Protein AF-A0A7V9ZE90-F1 (afdb_monomer)

Solvent-accessible surface area (backbone atoms only — not comparable to full-atom values): 4234 Å² total; per-residue (Å²): 135,85,77,77,76,76,77,73,72,82,77,71,53,70,67,59,50,48,52,53,42,42,53,53,48,40,62,67,41,47,77,79,50,63,88,51,54,71,68,61,49,50,55,52,38,51,53,51,40,52,48,48,58,64,69,68,52,75,90,72,72,72,80,75,85,129

Foldseek 3Di:
DDDPPPPPDPPDPPVNLLVVQLVVLLVVCCVVCVVPDPVVSSVVSNVVSVVCVVVVPPPPPPPPDD

Radius of gyration: 17.83 Å; Cα contacts (8 Å, |Δi|>4): 14; chains: 1; bounding box: 33×35×56 Å

Secondary structure (DSSP, 8-state):
-------------HHHHHHHHHHHHHHHHHTTSTTS-HHHHHHHHHHHHHHHHHHH--TT------

Structure (mmCIF, N/CA/C/O backbone):
data_AF-A0A7V9ZE90-F1
#
_entry.id   AF-A0A7V9ZE90-F1
#
loop_
_atom_site.group_PDB
_atom_site.id
_atom_site.type_symbol
_atom_site.label_atom_id
_atom_site.label_alt_id
_atom_site.label_comp_id
_atom_site.label_asym_id
_atom_site.label_entity_id
_atom_site.label_seq_id
_atom_site.pdbx_PDB_ins_code
_atom_site.Cartn_x
_atom_site.Cartn_y
_atom_site.Cartn_z
_atom_site.occupancy
_atom_site.B_iso_or_equiv
_atom_sit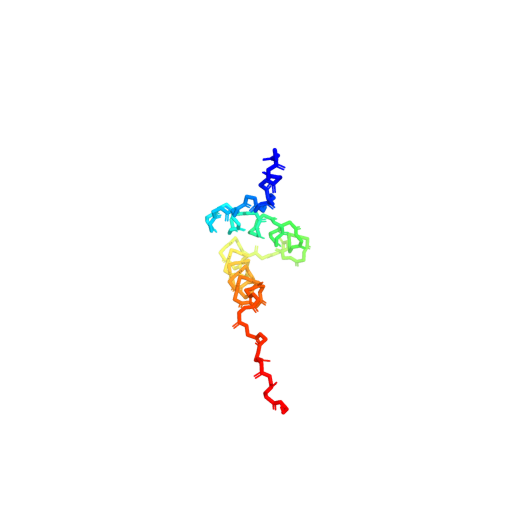e.auth_seq_id
_atom_site.auth_comp_id
_atom_site.auth_asym_id
_atom_site.auth_atom_id
_atom_site.pdbx_PDB_model_num
ATOM 1 N N . MET A 1 1 ? 18.900 5.997 -44.431 1.00 37.31 1 MET A N 1
ATOM 2 C CA . MET A 1 1 ? 18.642 4.864 -43.519 1.00 37.31 1 MET A CA 1
ATOM 3 C C . MET A 1 1 ? 18.281 5.459 -42.174 1.00 37.31 1 MET A C 1
ATOM 5 O O . MET A 1 1 ? 19.168 5.809 -41.411 1.00 37.31 1 MET A O 1
ATOM 9 N N . GLU A 1 2 ? 16.992 5.685 -41.943 1.00 48.47 2 GLU A N 1
ATOM 10 C CA . GLU A 1 2 ? 16.483 6.138 -40.649 1.00 48.47 2 GLU A CA 1
ATOM 11 C C . GLU A 1 2 ? 16.346 4.904 -39.760 1.00 48.47 2 GLU A C 1
ATOM 13 O O . GLU A 1 2 ? 15.471 4.063 -39.956 1.00 48.47 2 GLU A O 1
ATOM 18 N N . THR A 1 3 ? 17.282 4.738 -38.830 1.00 50.47 3 THR A N 1
ATOM 19 C CA . THR A 1 3 ? 17.157 3.747 -37.768 1.00 50.47 3 THR A CA 1
ATOM 20 C C . THR A 1 3 ? 16.074 4.244 -36.825 1.00 50.47 3 THR A C 1
ATOM 22 O O . THR A 1 3 ? 16.308 5.168 -36.048 1.00 50.47 3 THR A O 1
ATOM 25 N N . ALA A 1 4 ? 14.881 3.660 -36.925 1.00 51.25 4 ALA A N 1
ATOM 26 C CA . ALA A 1 4 ? 13.848 3.788 -35.914 1.00 51.25 4 ALA A CA 1
ATOM 27 C C . ALA A 1 4 ? 14.468 3.409 -34.563 1.00 51.25 4 ALA A C 1
ATOM 29 O O . ALA A 1 4 ? 14.737 2.234 -34.303 1.00 51.25 4 ALA A O 1
ATOM 30 N N . SER A 1 5 ? 14.763 4.416 -33.739 1.00 51.00 5 SER A N 1
ATOM 31 C CA . SER A 1 5 ? 15.133 4.227 -32.344 1.00 51.00 5 SER A CA 1
ATOM 32 C C . SER A 1 5 ? 13.992 3.461 -31.698 1.00 51.00 5 SER A C 1
ATOM 34 O O . SER A 1 5 ? 12.918 4.014 -31.465 1.00 51.00 5 SER A O 1
ATOM 36 N N . PHE A 1 6 ? 14.214 2.163 -31.495 1.00 55.03 6 PHE A N 1
ATOM 37 C CA . PHE A 1 6 ? 13.351 1.289 -30.721 1.00 55.03 6 PHE A CA 1
ATOM 38 C C . PHE A 1 6 ? 13.009 2.025 -29.430 1.00 55.03 6 PHE A C 1
ATOM 40 O O . PHE A 1 6 ? 13.897 2.309 -28.625 1.00 55.03 6 PHE A O 1
ATOM 47 N N . GLY A 1 7 ? 11.737 2.405 -29.299 1.00 49.31 7 GLY A N 1
ATOM 48 C CA . GLY A 1 7 ? 11.213 3.120 -28.151 1.00 49.31 7 GLY A CA 1
ATOM 49 C C . GLY A 1 7 ? 11.432 2.278 -26.909 1.00 49.31 7 GLY A C 1
ATOM 50 O O . GLY A 1 7 ? 10.641 1.387 -26.611 1.00 49.31 7 GLY A O 1
ATOM 51 N N . VAL A 1 8 ? 12.529 2.548 -26.203 1.00 57.34 8 VAL A N 1
ATOM 52 C CA . VAL A 1 8 ? 12.690 2.125 -24.820 1.00 57.34 8 VAL A CA 1
ATOM 53 C C . VAL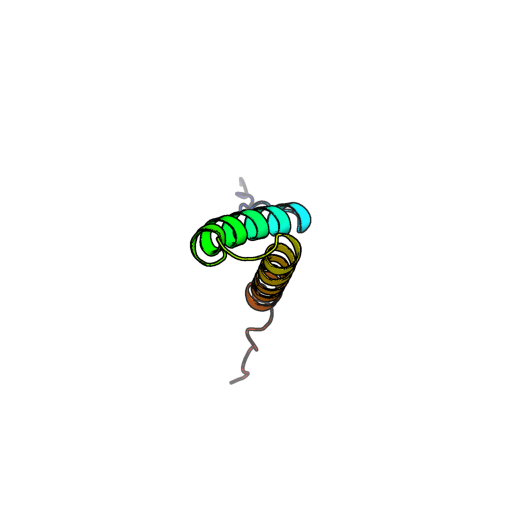 A 1 8 ? 11.517 2.776 -24.094 1.00 57.34 8 VAL A C 1
ATOM 55 O O . VAL A 1 8 ? 11.438 4.010 -24.095 1.00 57.34 8 VAL A O 1
ATOM 58 N N . PRO A 1 9 ? 10.554 1.999 -23.564 1.00 58.03 9 PRO A N 1
ATOM 59 C CA . PRO A 1 9 ? 9.469 2.590 -22.803 1.00 58.03 9 PRO A CA 1
ATOM 60 C C . PRO A 1 9 ? 10.104 3.419 -21.684 1.00 58.03 9 PRO A C 1
ATOM 62 O O . PRO A 1 9 ? 11.098 2.965 -21.106 1.00 58.03 9 PRO A O 1
ATOM 65 N N . PRO A 1 10 ? 9.600 4.636 -21.409 1.00 56.44 10 PRO A N 1
ATOM 66 C CA . PRO A 1 10 ? 10.168 5.470 -20.365 1.00 56.44 10 PRO A CA 1
ATOM 67 C C . PRO A 1 10 ? 10.216 4.641 -19.086 1.00 56.44 10 PRO A C 1
ATOM 69 O O . PRO A 1 10 ? 9.190 4.151 -18.608 1.00 56.44 10 PRO A O 1
ATOM 72 N N . VAL A 1 11 ? 11.430 4.409 -18.584 1.00 66.25 11 VAL A N 1
ATOM 73 C CA . VAL A 1 11 ? 11.622 3.756 -17.295 1.00 66.25 11 VAL A CA 1
ATOM 74 C C . VAL A 1 11 ? 11.061 4.731 -16.278 1.00 66.25 11 VAL A C 1
ATOM 76 O O . VAL A 1 11 ? 11.671 5.761 -16.001 1.00 66.25 11 VAL A O 1
ATOM 79 N N . MET A 1 12 ? 9.857 4.439 -15.789 1.00 66.12 12 MET A N 1
ATOM 80 C CA . MET A 1 12 ? 9.268 5.175 -14.682 1.00 66.12 12 MET A CA 1
ATOM 81 C C . MET A 1 12 ? 10.274 5.144 -13.526 1.00 66.12 12 MET A C 1
ATOM 83 O O . MET A 1 12 ? 10.732 4.052 -13.163 1.00 66.12 12 MET A O 1
ATOM 87 N N . PRO A 1 13 ? 10.667 6.301 -12.974 1.00 75.69 13 PRO A N 1
ATOM 88 C CA . PRO A 1 13 ? 11.601 6.320 -11.869 1.00 75.69 13 PRO A CA 1
ATOM 89 C C . PRO A 1 13 ? 11.005 5.548 -10.681 1.00 75.69 13 PRO A C 1
ATOM 91 O O . PRO A 1 13 ? 9.785 5.533 -10.483 1.00 75.69 13 PRO A O 1
ATOM 94 N N . PRO A 1 14 ? 11.855 4.878 -9.886 1.00 74.12 14 PRO A N 1
ATOM 95 C CA . PRO A 1 14 ? 11.418 3.944 -8.848 1.00 74.12 14 PRO A CA 1
ATOM 96 C C . PRO A 1 14 ? 10.503 4.594 -7.802 1.00 74.12 14 PRO A C 1
ATOM 98 O O . PRO A 1 14 ? 9.630 3.931 -7.248 1.00 74.12 14 PRO A O 1
ATOM 101 N N . GLU A 1 15 ? 10.670 5.893 -7.570 1.00 80.81 15 GLU A N 1
ATOM 102 C CA . GLU A 1 15 ? 9.861 6.673 -6.636 1.00 80.81 15 GLU A CA 1
ATOM 103 C C . GLU A 1 15 ? 8.432 6.907 -7.157 1.00 80.81 15 GLU A C 1
ATOM 105 O O . GLU A 1 15 ? 7.467 6.717 -6.417 1.00 80.81 15 GLU A O 1
ATOM 110 N N . GLU A 1 16 ? 8.272 7.214 -8.449 1.00 83.31 16 GLU A N 1
ATOM 111 C CA . GLU A 1 16 ? 6.951 7.340 -9.083 1.00 83.31 16 GLU A CA 1
ATOM 112 C C . GLU A 1 16 ? 6.228 5.988 -9.141 1.00 83.31 16 GLU A C 1
ATOM 114 O O . GLU A 1 16 ? 5.030 5.909 -8.865 1.00 83.31 16 GLU A O 1
ATOM 119 N N . LEU A 1 17 ? 6.963 4.901 -9.410 1.00 83.81 17 LEU A N 1
ATOM 120 C CA . LEU A 1 17 ? 6.414 3.544 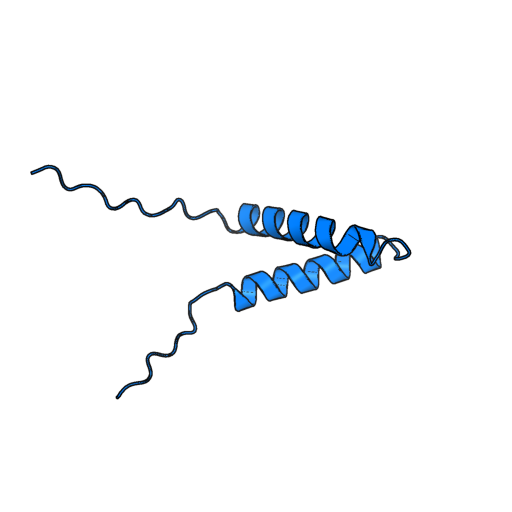-9.382 1.00 83.81 17 LEU A CA 1
ATOM 121 C C . LEU A 1 17 ? 5.921 3.163 -7.98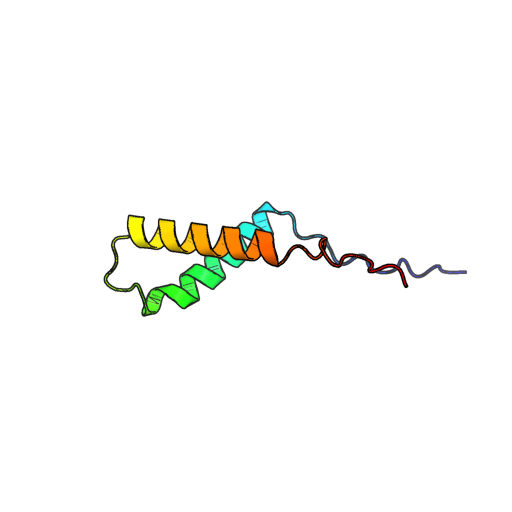0 1.00 83.81 17 LEU A C 1
ATOM 123 O O . LEU A 1 17 ? 4.840 2.588 -7.843 1.00 83.81 17 LEU A O 1
ATOM 127 N N . TYR A 1 18 ? 6.696 3.495 -6.945 1.00 86.50 18 TYR A N 1
ATOM 128 C CA . TYR A 1 18 ? 6.314 3.270 -5.553 1.00 86.50 18 TYR A CA 1
ATOM 129 C C . TYR A 1 18 ? 5.035 4.032 -5.195 1.00 86.50 18 TYR A C 1
ATOM 131 O O . TYR A 1 18 ? 4.105 3.440 -4.648 1.00 86.50 18 TYR A O 1
ATOM 139 N N . GLN A 1 19 ? 4.947 5.320 -5.543 1.00 88.56 19 GLN A N 1
ATOM 140 C CA . GLN A 1 19 ? 3.756 6.121 -5.255 1.00 88.56 19 GLN A CA 1
ATOM 141 C C . GLN A 1 19 ? 2.517 5.619 -6.003 1.00 88.56 19 GLN A C 1
ATOM 143 O O . GLN A 1 19 ? 1.446 5.516 -5.402 1.00 88.56 19 GLN A O 1
ATOM 148 N N . ALA A 1 20 ? 2.661 5.252 -7.279 1.00 88.81 20 ALA A N 1
ATOM 149 C CA . ALA A 1 20 ? 1.569 4.696 -8.072 1.00 88.81 20 ALA A 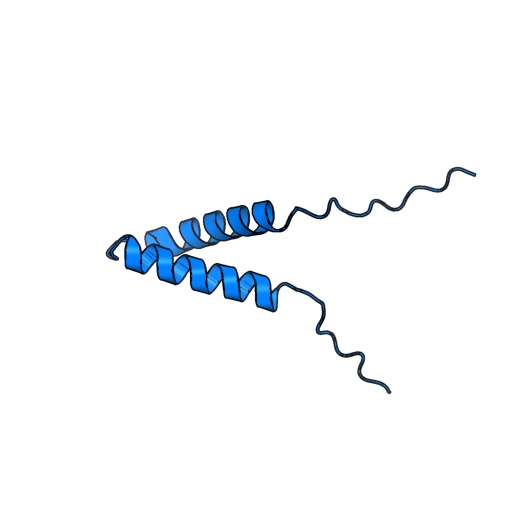CA 1
ATOM 150 C C . ALA A 1 20 ? 1.046 3.378 -7.476 1.00 88.81 20 ALA A C 1
ATOM 152 O O . ALA A 1 20 ? -0.163 3.203 -7.321 1.00 88.81 20 ALA A O 1
ATOM 153 N N . LEU A 1 21 ? 1.953 2.479 -7.080 1.00 89.75 21 LEU A N 1
ATOM 154 C CA . LEU A 1 21 ? 1.602 1.222 -6.416 1.00 89.75 21 LEU A CA 1
ATOM 155 C C . LEU A 1 21 ? 0.942 1.459 -5.059 1.00 89.75 21 LEU A C 1
ATOM 157 O O . LEU A 1 21 ? -0.066 0.832 -4.746 1.00 89.75 21 LEU A O 1
ATOM 161 N N . ARG A 1 22 ? 1.473 2.388 -4.263 1.00 93.00 22 ARG A N 1
ATOM 162 C CA . ARG A 1 22 ? 0.902 2.741 -2.961 1.00 93.00 22 ARG A CA 1
ATOM 163 C C . ARG A 1 22 ? -0.519 3.270 -3.101 1.00 93.00 22 ARG A C 1
ATOM 165 O O . ARG A 1 22 ? -1.382 2.863 -2.330 1.00 93.00 22 ARG A O 1
ATOM 172 N N . ALA A 1 23 ? -0.776 4.124 -4.089 1.00 92.81 23 ALA A N 1
ATOM 173 C CA . ALA A 1 23 ? -2.110 4.646 -4.362 1.00 92.81 23 ALA A CA 1
ATOM 174 C C . ALA A 1 23 ? -3.091 3.549 -4.819 1.00 92.81 23 ALA A C 1
ATOM 176 O O . ALA A 1 23 ? -4.218 3.506 -4.319 1.00 92.81 23 ALA A O 1
ATOM 177 N N . ASP A 1 24 ? -2.670 2.642 -5.710 1.00 92.38 24 ASP A N 1
ATOM 178 C CA . ASP A 1 24 ? -3.496 1.510 -6.162 1.00 92.38 24 ASP A CA 1
ATOM 179 C C . ASP A 1 24 ? -3.851 0.572 -5.002 1.00 92.38 24 ASP A C 1
ATOM 181 O O . ASP A 1 24 ? -5.026 0.308 -4.730 1.00 92.38 24 ASP A O 1
ATOM 185 N N . VAL A 1 25 ? -2.834 0.131 -4.259 1.00 92.56 25 VAL A N 1
ATOM 186 C CA . VAL A 1 25 ? -2.984 -0.776 -3.118 1.00 92.56 25 VAL A CA 1
ATOM 187 C C . VAL A 1 25 ? -3.853 -0.140 -2.036 1.00 92.56 25 VAL A C 1
ATOM 189 O O . VAL A 1 25 ? -4.786 -0.783 -1.551 1.00 92.56 25 VAL A O 1
ATOM 192 N N . ALA A 1 26 ? -3.612 1.129 -1.695 1.00 92.88 26 ALA A N 1
ATOM 193 C CA . ALA A 1 26 ? -4.431 1.845 -0.724 1.00 92.88 26 ALA A CA 1
ATOM 194 C C . ALA A 1 26 ? -5.890 1.944 -1.187 1.00 92.88 26 ALA A C 1
ATOM 196 O O . ALA A 1 26 ? -6.790 1.672 -0.400 1.00 92.88 26 ALA A O 1
ATOM 197 N N . SER A 1 27 ? -6.146 2.266 -2.459 1.00 93.44 27 SER A N 1
ATOM 198 C CA . SER A 1 27 ? -7.508 2.339 -3.007 1.00 93.44 27 SER A CA 1
ATOM 199 C C . SER A 1 27 ? -8.249 1.001 -2.887 1.00 93.44 27 SER A C 1
ATOM 201 O O . SER A 1 27 ? -9.395 0.957 -2.436 1.00 93.44 27 SER A O 1
ATOM 203 N N . ARG A 1 28 ? -7.571 -0.107 -3.209 1.00 93.06 28 ARG A N 1
ATOM 204 C CA . ARG A 1 28 ? -8.141 -1.463 -3.162 1.00 93.06 28 ARG A CA 1
ATOM 205 C C . ARG A 1 28 ? -8.382 -1.953 -1.737 1.00 93.06 28 ARG A C 1
ATOM 207 O O . ARG A 1 28 ? -9.382 -2.622 -1.487 1.00 93.06 28 ARG A O 1
ATOM 214 N N . LEU A 1 29 ? -7.492 -1.614 -0.805 1.00 92.12 29 LEU A N 1
ATOM 215 C CA . LEU A 1 29 ? -7.602 -2.020 0.598 1.00 92.12 29 LEU A CA 1
ATOM 216 C C . LEU A 1 29 ? -8.505 -1.096 1.422 1.00 92.12 29 LEU A C 1
ATOM 218 O O . LEU A 1 29 ? -9.013 -1.531 2.451 1.00 92.12 29 LEU A O 1
ATOM 222 N N . LYS A 1 30 ? -8.774 0.136 0.969 1.00 90.19 30 LYS A N 1
ATOM 223 C CA . LYS A 1 30 ? -9.557 1.138 1.713 1.00 90.19 30 LYS A CA 1
ATOM 224 C C . LYS A 1 30 ? -10.920 0.624 2.177 1.00 90.19 30 LYS A C 1
ATOM 226 O O . LYS A 1 30 ? -11.337 0.931 3.285 1.00 90.19 30 LYS A O 1
ATOM 231 N N . SER A 1 31 ? -11.610 -0.152 1.340 1.00 89.81 31 SER A N 1
ATOM 232 C CA . SER A 1 31 ? -12.925 -0.702 1.694 1.00 89.81 31 SER A CA 1
ATOM 233 C C . SER A 1 31 ? -12.847 -1.892 2.650 1.00 89.81 31 SER A C 1
ATOM 235 O O . SER A 1 31 ? -13.805 -2.139 3.372 1.00 89.81 31 SER A O 1
ATOM 237 N N . VAL A 1 32 ? -11.753 -2.655 2.621 1.00 91.81 32 VAL A N 1
ATOM 238 C CA . VAL A 1 32 ? -11.583 -3.874 3.429 1.00 91.81 32 VAL A CA 1
ATOM 239 C C . VAL A 1 32 ? -11.030 -3.532 4.812 1.00 91.81 32 VAL A C 1
ATOM 241 O O . VAL A 1 32 ? -11.399 -4.151 5.803 1.00 91.81 32 VAL A O 1
ATOM 244 N N . CYS A 1 33 ? -10.177 -2.514 4.880 1.00 91.31 33 CYS A N 1
ATOM 245 C CA . CYS A 1 33 ? -9.539 -2.023 6.095 1.00 91.31 33 CYS A CA 1
ATOM 246 C C . CYS A 1 33 ? -10.238 -0.769 6.651 1.00 91.31 33 CYS A C 1
ATOM 248 O O . CYS A 1 33 ? -9.589 0.053 7.290 1.00 91.31 33 CYS A O 1
ATOM 250 N N . ALA A 1 34 ? -11.536 -0.583 6.386 1.00 90.75 34 ALA A N 1
ATOM 251 C CA . ALA A 1 34 ? -12.261 0.636 6.761 1.00 90.75 34 ALA A CA 1
ATOM 252 C C . ALA A 1 34 ? -12.277 0.889 8.282 1.00 90.75 34 ALA A C 1
ATOM 254 O O . ALA A 1 34 ? -12.250 2.040 8.710 1.00 90.75 34 ALA A O 1
ATOM 255 N N . ASP A 1 35 ? -12.281 -0.182 9.077 1.00 94.56 35 ASP A N 1
ATOM 256 C CA . ASP A 1 35 ? -12.285 -0.137 10.544 1.00 94.56 35 ASP A CA 1
ATOM 257 C C . ASP A 1 35 ? -10.878 -0.146 11.169 1.00 94.56 35 ASP A C 1
ATOM 259 O O . A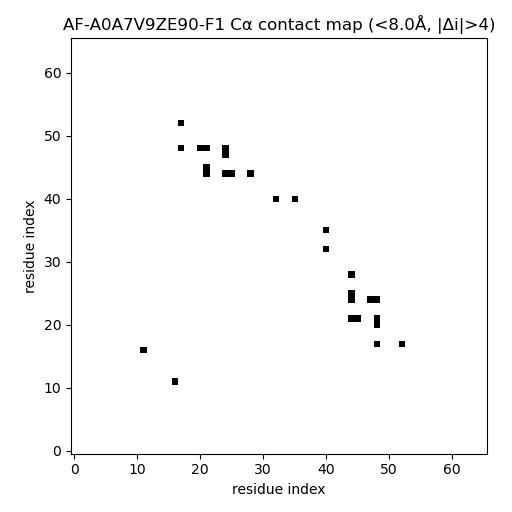SP A 1 35 ? -10.743 -0.208 12.390 1.00 94.56 35 ASP A O 1
ATOM 263 N N . TRP A 1 36 ? -9.817 -0.141 10.358 1.00 93.00 36 TRP A N 1
ATOM 264 C CA . TRP A 1 36 ? -8.445 -0.212 10.863 1.00 93.00 36 TRP A CA 1
ATOM 265 C C . TRP A 1 36 ? -7.925 1.169 11.250 1.00 93.00 36 TRP A C 1
ATOM 267 O O . TRP A 1 36 ? -8.289 2.189 10.659 1.00 93.00 36 TRP A O 1
ATOM 277 N N . SER A 1 37 ? -7.001 1.196 12.210 1.00 95.19 37 SER A N 1
ATOM 278 C CA . SER A 1 37 ? -6.255 2.411 12.526 1.00 95.19 37 SER A CA 1
ATOM 279 C C . SER A 1 37 ? -5.422 2.847 11.320 1.00 95.19 37 SER A C 1
ATOM 281 O O . SER A 1 37 ? -4.931 2.013 10.554 1.00 95.19 37 SER A O 1
ATOM 283 N N . VAL A 1 38 ? -5.192 4.155 11.175 1.00 91.62 38 VAL A N 1
ATOM 284 C CA . VAL A 1 38 ? -4.378 4.699 10.072 1.00 91.62 38 VAL A CA 1
ATOM 285 C C . VAL A 1 38 ? -2.979 4.074 10.048 1.00 91.62 38 VAL A C 1
ATOM 287 O O . VAL A 1 38 ? -2.488 3.740 8.978 1.00 91.62 38 VAL A O 1
ATOM 290 N N . GLU A 1 39 ? -2.367 3.847 11.213 1.00 93.94 39 GLU A N 1
ATOM 291 C CA . GLU A 1 39 ? -1.047 3.208 11.324 1.00 93.94 39 GLU A CA 1
ATOM 292 C C . GLU A 1 39 ? -1.047 1.751 10.836 1.00 93.94 39 GLU A C 1
ATOM 294 O O . GLU A 1 39 ? -0.149 1.335 10.105 1.00 93.94 39 GLU A O 1
ATOM 299 N N . GLU A 1 40 ? -2.073 0.974 11.194 1.00 93.69 40 GLU A N 1
ATOM 300 C CA . GLU A 1 40 ? -2.215 -0.423 10.766 1.00 93.69 40 GLU A CA 1
ATOM 301 C C . GLU A 1 40 ? -2.473 -0.518 9.259 1.00 93.69 40 GLU A C 1
ATOM 303 O O . GLU A 1 40 ? -1.924 -1.389 8.576 1.00 93.69 40 GLU A O 1
ATOM 308 N N . PHE A 1 41 ? -3.273 0.411 8.733 1.00 93.94 41 PHE A N 1
ATOM 309 C CA . PHE A 1 41 ? -3.541 0.539 7.309 1.00 93.94 41 PHE A CA 1
ATOM 310 C C . PHE A 1 41 ? -2.279 0.910 6.516 1.00 93.94 41 PHE A C 1
ATOM 312 O O . PHE A 1 41 ? -1.982 0.283 5.498 1.00 93.94 41 PHE A O 1
ATOM 319 N N . ASP A 1 42 ? -1.498 1.883 6.986 1.00 92.38 42 ASP A N 1
ATOM 320 C CA . ASP A 1 42 ? -0.266 2.287 6.303 1.00 92.38 42 ASP A CA 1
ATOM 321 C C . ASP A 1 42 ? 0.762 1.145 6.290 1.00 92.38 42 ASP A C 1
ATOM 323 O O . ASP A 1 42 ? 1.329 0.819 5.244 1.00 92.38 42 ASP A O 1
ATOM 327 N N . ALA A 1 43 ? 0.907 0.443 7.420 1.00 94.25 43 ALA A N 1
ATOM 328 C CA . ALA A 1 43 ? 1.816 -0.691 7.549 1.00 94.25 43 ALA A CA 1
ATOM 329 C C . ALA A 1 43 ? 1.465 -1.858 6.608 1.00 94.25 43 ALA A C 1
ATOM 331 O O . ALA A 1 43 ? 2.366 -2.510 6.067 1.00 94.25 43 ALA A O 1
ATOM 332 N N . ILE A 1 44 ? 0.174 -2.159 6.398 1.00 94.50 44 ILE A N 1
ATOM 333 C CA . ILE A 1 44 ? -0.217 -3.224 5.462 1.00 94.50 44 ILE A CA 1
ATOM 334 C C . ILE A 1 44 ? -0.035 -2.790 4.005 1.00 94.50 44 ILE A C 1
ATOM 336 O O . ILE A 1 44 ? 0.456 -3.583 3.198 1.00 94.50 44 ILE A O 1
ATOM 340 N N . VAL A 1 45 ? -0.350 -1.534 3.676 1.00 93.38 45 VAL A N 1
ATOM 341 C CA . VAL A 1 45 ? -0.129 -0.971 2.337 1.00 93.38 45 VAL A CA 1
ATOM 342 C C . VAL A 1 45 ? 1.361 -1.023 1.982 1.00 93.38 45 VAL A C 1
ATOM 344 O O . VAL A 1 45 ? 1.708 -1.530 0.915 1.00 93.38 45 VAL A O 1
ATOM 347 N N . GLU A 1 46 ? 2.253 -0.598 2.880 1.00 93.00 46 GLU A N 1
ATOM 348 C CA . GLU A 1 46 ? 3.706 -0.630 2.658 1.00 93.00 46 GLU A CA 1
ATOM 349 C C . GLU A 1 46 ? 4.231 -2.057 2.423 1.00 93.00 46 GLU A C 1
ATOM 351 O O . GLU A 1 46 ? 5.010 -2.299 1.491 1.00 93.00 46 GLU A O 1
ATOM 356 N N . LYS A 1 47 ? 3.763 -3.036 3.209 1.00 93.12 47 LYS A N 1
ATOM 357 C CA . LYS A 1 47 ? 4.134 -4.451 3.032 1.00 93.12 47 LYS A CA 1
ATOM 358 C C . LYS A 1 47 ? 3.720 -4.991 1.667 1.00 93.12 47 LYS A C 1
ATOM 360 O O . LYS A 1 47 ? 4.502 -5.700 1.030 1.00 93.12 47 LYS A O 1
ATOM 365 N N . VAL A 1 48 ? 2.510 -4.664 1.216 1.00 91.56 48 VAL A N 1
ATOM 366 C CA . VAL A 1 48 ? 1.989 -5.118 -0.080 1.00 91.56 48 VAL A CA 1
ATOM 367 C C . VAL A 1 48 ? 2.738 -4.452 -1.233 1.00 91.56 48 VAL A C 1
ATOM 369 O O . VAL A 1 48 ? 3.162 -5.157 -2.146 1.00 91.56 48 VAL A O 1
ATOM 372 N N . VAL A 1 49 ? 2.985 -3.140 -1.171 1.00 91.00 49 VAL A N 1
ATOM 373 C CA . VAL A 1 49 ? 3.769 -2.411 -2.188 1.00 91.00 49 VAL A CA 1
ATOM 374 C C . VAL A 1 49 ? 5.191 -2.963 -2.284 1.00 91.00 49 VAL A C 1
ATOM 376 O 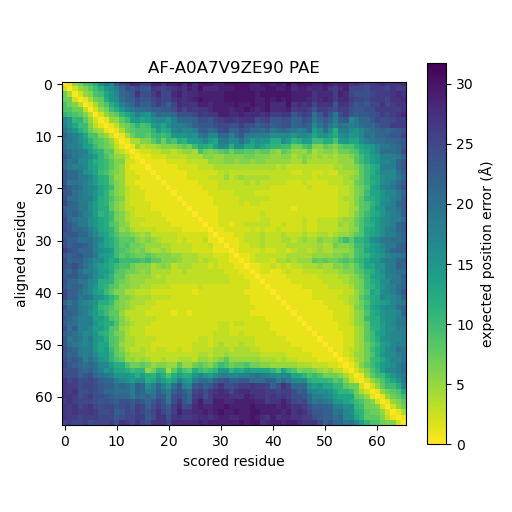O . VAL A 1 49 ? 5.688 -3.212 -3.382 1.00 91.00 49 VAL A O 1
ATOM 379 N N . THR A 1 50 ? 5.835 -3.225 -1.146 1.00 88.38 50 THR A N 1
ATOM 380 C CA . THR A 1 50 ? 7.180 -3.818 -1.101 1.00 88.38 50 THR A CA 1
ATOM 381 C C . THR A 1 50 ? 7.198 -5.224 -1.704 1.00 88.38 50 THR A C 1
ATOM 383 O O . THR A 1 50 ? 8.122 -5.571 -2.444 1.00 88.38 50 THR A O 1
ATOM 386 N N . ALA A 1 51 ? 6.177 -6.041 -1.424 1.00 88.25 51 ALA A N 1
ATOM 387 C CA . ALA A 1 51 ? 6.037 -7.361 -2.031 1.00 88.25 51 ALA A CA 1
ATOM 388 C C . ALA A 1 51 ? 5.828 -7.262 -3.551 1.00 88.25 51 ALA A C 1
ATOM 390 O O . ALA A 1 51 ? 6.529 -7.940 -4.300 1.00 88.25 51 ALA A O 1
ATOM 391 N N . GLU A 1 52 ? 4.934 -6.386 -4.011 1.00 86.56 52 GLU A N 1
ATOM 392 C CA . GLU A 1 52 ? 4.715 -6.103 -5.434 1.00 86.56 52 GLU A CA 1
ATOM 393 C C . GLU A 1 52 ? 6.021 -5.700 -6.119 1.00 86.56 52 GLU A C 1
ATOM 395 O O . GLU A 1 52 ? 6.427 -6.349 -7.073 1.00 86.56 52 GLU A O 1
ATOM 400 N N . LEU A 1 53 ? 6.760 -4.722 -5.592 1.00 84.56 53 LEU A N 1
ATOM 401 C CA . LEU A 1 53 ? 8.044 -4.302 -6.166 1.00 84.56 53 LEU A CA 1
ATOM 402 C C . LEU A 1 53 ? 9.072 -5.440 -6.229 1.00 84.56 53 LEU A C 1
ATOM 404 O O . LEU A 1 53 ? 9.784 -5.595 -7.230 1.00 84.56 53 LEU A O 1
ATOM 408 N N . LYS A 1 54 ? 9.125 -6.271 -5.183 1.00 81.50 54 LYS A N 1
ATOM 409 C CA . LYS A 1 54 ? 10.031 -7.421 -5.104 1.00 81.50 54 LYS A CA 1
ATOM 410 C C . LYS A 1 54 ? 9.703 -8.499 -6.140 1.00 81.50 54 LYS A C 1
ATOM 412 O O . LYS A 1 54 ? 10.626 -9.065 -6.721 1.00 81.50 54 LYS A O 1
ATOM 417 N N . TYR A 1 55 ? 8.422 -8.795 -6.367 1.00 77.12 55 TYR A N 1
ATOM 418 C CA . TYR A 1 55 ? 7.987 -9.877 -7.262 1.00 77.12 55 TYR A CA 1
ATOM 419 C C . TYR A 1 55 ? 7.685 -9.420 -8.696 1.00 77.12 55 TYR A C 1
ATOM 421 O O . TYR A 1 55 ? 7.720 -10.238 -9.613 1.00 77.12 55 TYR A O 1
ATOM 429 N N . ARG A 1 56 ? 7.442 -8.124 -8.915 1.00 68.12 56 ARG A N 1
ATOM 430 C CA . ARG A 1 56 ? 7.219 -7.514 -10.235 1.00 68.12 56 ARG A CA 1
ATOM 431 C C . ARG A 1 56 ? 8.524 -7.251 -10.992 1.00 68.12 56 ARG A C 1
ATOM 433 O O . ARG A 1 56 ? 8.495 -7.070 -12.207 1.00 68.12 56 ARG A O 1
ATOM 440 N N . SER A 1 57 ? 9.671 -7.284 -10.309 1.00 57.84 57 SER A N 1
ATOM 441 C CA . SER A 1 57 ? 10.992 -7.269 -10.947 1.00 57.84 57 SER A CA 1
ATOM 442 C C . SER A 1 57 ? 11.217 -8.561 -11.761 1.00 57.84 57 SER A C 1
ATOM 444 O O . SER A 1 57 ? 11.313 -9.636 -11.167 1.00 57.84 57 SER A O 1
ATOM 446 N N . PRO A 1 58 ? 11.353 -8.512 -13.104 1.00 50.81 58 PRO A N 1
ATOM 447 C CA . PRO A 1 58 ? 11.435 -9.714 -13.943 1.00 50.81 58 PRO A CA 1
ATOM 448 C C . PRO A 1 58 ? 12.776 -10.468 -13.871 1.00 50.81 58 PRO A C 1
ATOM 450 O O . PRO A 1 58 ? 12.969 -11.447 -14.591 1.00 50.81 58 PRO A O 1
ATOM 453 N N . THR A 1 59 ? 13.729 -10.061 -13.029 1.00 50.38 59 THR A N 1
ATOM 454 C CA . THR A 1 59 ? 15.127 -10.536 -13.079 1.00 50.38 59 THR A CA 1
ATOM 455 C C . THR A 1 59 ? 15.361 -11.926 -12.469 1.00 50.38 59 THR A C 1
ATOM 457 O O . THR A 1 59 ? 16.483 -12.276 -12.113 1.00 50.38 59 THR A O 1
ATOM 460 N N . ARG A 1 60 ? 14.327 -12.765 -12.350 1.00 47.06 60 ARG A N 1
ATOM 461 C CA . ARG A 1 60 ? 14.490 -14.166 -11.929 1.00 47.06 60 ARG A CA 1
ATOM 462 C C . ARG A 1 60 ? 13.770 -15.164 -12.828 1.00 47.06 60 ARG A C 1
ATOM 464 O O . ARG A 1 60 ? 13.357 -16.222 -12.369 1.00 47.06 60 ARG A O 1
ATOM 471 N N . ARG A 1 61 ? 13.691 -14.894 -14.135 1.00 49.16 61 ARG A N 1
ATOM 472 C CA . ARG A 1 61 ? 13.719 -16.009 -15.091 1.00 49.16 61 ARG A CA 1
ATOM 473 C C . ARG A 1 61 ? 15.149 -16.527 -15.129 1.00 49.16 61 ARG A C 1
ATOM 475 O O . ARG A 1 61 ? 15.993 -16.006 -15.848 1.00 49.16 61 ARG A O 1
ATOM 482 N N . HIS A 1 62 ? 15.412 -17.513 -14.276 1.00 47.44 62 HIS A N 1
ATOM 483 C CA . HIS A 1 62 ? 16.479 -18.479 -14.494 1.00 47.44 62 HIS A CA 1
ATOM 484 C C . HIS A 1 62 ? 16.410 -18.890 -15.972 1.00 47.44 62 HIS A C 1
ATOM 486 O O . HIS A 1 62 ? 15.409 -19.466 -16.400 1.00 47.44 62 HIS A O 1
ATOM 492 N N . LEU A 1 63 ? 17.439 -18.552 -16.753 1.00 47.88 63 LEU A N 1
ATOM 493 C CA . LEU A 1 63 ? 17.811 -19.394 -17.878 1.00 47.88 63 LEU A CA 1
ATOM 494 C C . LEU A 1 63 ? 18.043 -20.780 -17.269 1.00 47.88 63 LEU A C 1
ATOM 496 O O . LEU A 1 63 ? 19.031 -20.982 -16.567 1.00 47.88 63 LEU A O 1
ATOM 500 N N . ALA A 1 64 ? 17.092 -21.690 -17.450 1.00 43.97 64 ALA A N 1
ATOM 501 C CA . ALA A 1 64 ? 17.394 -23.105 -17.351 1.00 43.97 64 ALA A CA 1
ATOM 502 C C . ALA A 1 64 ? 18.300 -23.424 -18.554 1.00 43.97 64 ALA A C 1
ATOM 504 O O . ALA A 1 64 ? 17.887 -23.131 -19.679 1.00 43.97 64 ALA A O 1
ATOM 505 N N . PRO A 1 65 ? 19.535 -23.911 -18.355 1.00 60.78 65 PRO A N 1
ATOM 506 C CA . PRO A 1 65 ? 20.293 -24.496 -19.449 1.00 60.78 65 PRO A CA 1
ATOM 507 C C . PRO A 1 65 ? 19.650 -25.843 -19.804 1.00 60.78 65 PRO A C 1
ATOM 509 O O . PRO A 1 65 ? 19.437 -26.659 -18.906 1.00 60.78 65 PRO A O 1
ATOM 512 N N . ASP A 1 66 ? 19.326 -26.039 -21.081 1.00 55.16 66 ASP A N 1
ATOM 513 C CA . ASP A 1 66 ? 19.171 -27.368 -21.691 1.00 55.16 66 ASP A CA 1
ATOM 514 C C . ASP A 1 66 ?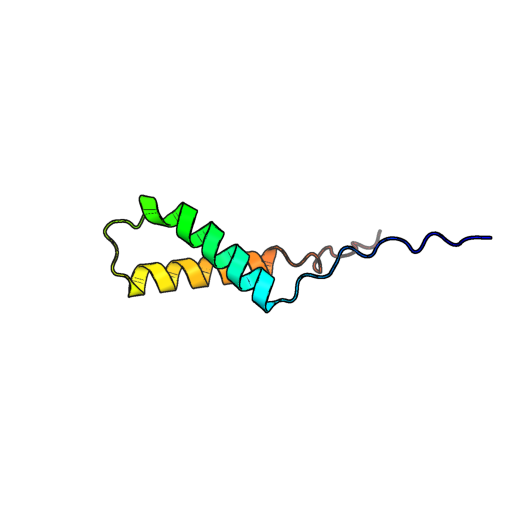 20.436 -27.648 -22.512 1.00 55.16 66 ASP A C 1
ATOM 516 O O . ASP A 1 66 ? 20.857 -26.720 -23.250 1.00 55.16 66 ASP A O 1
#

Sequence (66 aa):
METASFGVPPVMPPEELYQALRADVASRLKSVCADWSVEEFDAIVEKVVTAELKYRSPTRRHLAPD

Mean predicted aligned error: 11.46 Å

pLDDT: mean 76.95, std 18.32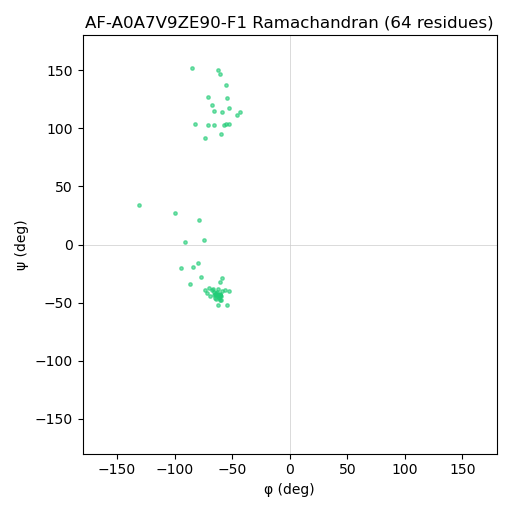, range [37.31, 95.19]